Protein AF-A0A812Z059-F1 (afdb_monomer_lite)

pLDDT: mean 85.62, std 15.67, range [38.09, 98.0]

Radius of gyration: 19.89 Å; chains: 1; bounding box: 64×31×47 Å

Secondary structure (DSSP, 8-state):
--TTEEEEE-TTTTS-EEEEE--TT-GGG-----TT---BEEEETTSSEEEEEETTTTEEEEEE--SSGGG-EEEETTEEEETT-S-EEEEE-S----TT----EEEEEE-----GGGBEEEETTEEEETT-S-EEEEETTTTEEEEE-----GGG-EEEESS------

Sequence (169 aa):
YDDTLCLDYDYDGNHNAAMAECQQGKKSQRWQWDVQVSNGKLMTRRDSKCLDYNPSNDRVYMHGCHDKANQMWYFEGKALKTKYSNKCLDYSDEYVSDEHGKWWGNIFMGDCDGSPSQQWYFDGEALKTVSANNCLDYHVEESTVFMYQCHGGNNQKWHCFFDGCPKSK

Foldseek 3Di:
DDPQWAFFQDPPPDRDTDTHHDDPPPPRRDDDDPLQWLWFFKDFLPDQWGWFADPVPQAIFTDHDDDDQRRTWGDDQQFIDTNPDQWGWFWACDLDQDPPRDHFTGTGTHHDPPDQRRGWADDQQFIDTRVDPFGWFHPPVVRHIGTDHDDPDRRRRMWGDPPIHRHDD

Structure (mmCIF, N/CA/C/O backbone):
data_AF-A0A812Z059-F1
#
_entry.id   AF-A0A812Z059-F1
#
loop_
_atom_site.group_PDB
_atom_site.id
_atom_site.type_symbol
_atom_site.label_atom_id
_atom_site.label_alt_id
_atom_site.label_comp_id
_atom_site.label_asym_id
_atom_site.label_entity_id
_atom_site.label_seq_id
_atom_site.pdbx_PDB_ins_code
_atom_site.Cartn_x
_atom_site.Cartn_y
_atom_site.Cartn_z
_atom_site.occupancy
_atom_site.B_iso_or_equiv
_atom_site.auth_seq_id
_atom_site.auth_comp_id
_atom_site.auth_asym_id
_atom_site.auth_atom_id
_atom_site.pdbx_PDB_model_num
ATOM 1 N N . TYR A 1 1 ? -41.642 4.752 7.954 1.00 58.72 1 TYR A N 1
ATOM 2 C CA . TYR A 1 1 ? -40.235 4.708 8.376 1.00 58.72 1 TYR A CA 1
ATOM 3 C C . TYR A 1 1 ? -40.003 5.964 9.166 1.00 58.72 1 TYR A C 1
ATOM 5 O O . TYR A 1 1 ? -40.290 7.031 8.645 1.00 58.72 1 TYR A O 1
ATOM 13 N N . ASP A 1 2 ? -39.631 5.802 10.426 1.00 73.50 2 ASP A N 1
ATOM 14 C CA . ASP A 1 2 ? -39.302 6.910 11.309 1.00 73.50 2 ASP A CA 1
ATOM 15 C C . ASP A 1 2 ? -37.786 7.108 11.237 1.00 73.50 2 ASP A C 1
ATOM 17 O O . ASP A 1 2 ? -37.025 6.206 11.592 1.00 73.50 2 ASP A O 1
ATOM 21 N N . ASP A 1 3 ? -37.361 8.229 10.666 1.00 78.25 3 ASP A N 1
ATOM 22 C CA . ASP A 1 3 ? -35.957 8.600 10.487 1.00 78.25 3 ASP A CA 1
ATOM 23 C C . ASP A 1 3 ? -35.370 9.306 11.720 1.00 78.25 3 ASP A C 1
ATOM 25 O O . ASP A 1 3 ? -34.200 9.689 11.713 1.00 78.25 3 ASP A O 1
ATOM 29 N N . THR A 1 4 ? -36.153 9.430 12.796 1.00 88.00 4 THR A N 1
ATOM 30 C CA . THR A 1 4 ? -35.726 10.035 14.065 1.00 88.00 4 THR A CA 1
ATOM 31 C C . THR A 1 4 ? -35.139 9.026 15.056 1.00 88.00 4 THR A C 1
ATOM 33 O O . THR A 1 4 ? -34.618 9.414 16.103 1.00 88.00 4 THR A O 1
ATOM 36 N N . LEU A 1 5 ? -35.198 7.730 14.731 1.00 91.50 5 LEU A N 1
ATOM 37 C CA . LEU A 1 5 ? -34.705 6.648 15.580 1.00 91.50 5 LEU A CA 1
ATOM 38 C C . LEU A 1 5 ? -33.225 6.335 15.314 1.00 91.50 5 LEU A C 1
ATOM 40 O O . LEU A 1 5 ? -32.743 6.363 14.181 1.00 91.50 5 LEU A O 1
ATOM 44 N N . CYS A 1 6 ? -32.518 5.953 16.372 1.00 92.75 6 CYS A N 1
ATOM 45 C CA . CYS A 1 6 ? -31.133 5.503 16.352 1.00 92.75 6 CYS A CA 1
ATOM 46 C C . CYS A 1 6 ? -31.058 3.976 16.445 1.00 92.75 6 CYS A C 1
ATOM 48 O O . CYS A 1 6 ? -31.861 3.344 17.130 1.00 92.75 6 CYS A O 1
ATOM 50 N N . LEU A 1 7 ? -30.050 3.381 15.801 1.00 91.81 7 LEU A N 1
ATOM 51 C CA . LEU A 1 7 ? -29.687 1.986 16.049 1.00 91.81 7 LEU A CA 1
ATOM 52 C C . LEU A 1 7 ? -29.182 1.857 17.495 1.00 91.81 7 LEU A C 1
ATOM 54 O O . LEU A 1 7 ? -28.282 2.593 17.900 1.00 91.81 7 LEU A O 1
ATOM 58 N N . ASP A 1 8 ? -29.738 0.929 18.261 1.00 92.62 8 ASP A N 1
ATOM 59 C CA . ASP A 1 8 ? -29.505 0.753 19.694 1.00 92.62 8 ASP A CA 1
ATOM 60 C C . ASP A 1 8 ? -29.298 -0.727 20.018 1.00 92.62 8 ASP A C 1
ATOM 62 O O . ASP A 1 8 ? -30.044 -1.584 19.544 1.00 92.62 8 ASP A O 1
ATOM 66 N N . TYR A 1 9 ? -28.271 -1.024 20.810 1.00 91.00 9 TYR A N 1
ATOM 67 C CA . TYR A 1 9 ? -28.030 -2.357 21.341 1.00 91.00 9 TYR A CA 1
ATOM 68 C C . TYR A 1 9 ? -28.740 -2.552 22.685 1.00 91.00 9 TYR A C 1
ATOM 70 O O . TYR A 1 9 ? -28.458 -1.859 23.666 1.00 91.00 9 TYR A O 1
ATOM 78 N N . ASP A 1 10 ? -29.631 -3.536 22.746 1.00 86.56 10 ASP A N 1
ATOM 79 C CA . ASP A 1 10 ? -30.392 -3.841 23.952 1.00 86.56 10 ASP A CA 1
ATOM 80 C C . ASP A 1 10 ? -29.556 -4.643 24.967 1.00 86.56 10 ASP A C 1
ATOM 82 O O . ASP A 1 10 ? -29.426 -5.867 24.885 1.00 86.56 10 ASP A O 1
ATOM 86 N N . TYR A 1 11 ? -28.971 -3.948 25.946 1.00 77.69 11 TYR A N 1
ATOM 87 C CA . TYR A 1 11 ? -28.233 -4.583 27.043 1.00 77.69 11 TYR A CA 1
ATOM 88 C C . TYR A 1 11 ? -29.134 -5.273 28.070 1.00 77.69 11 TYR A C 1
ATOM 90 O O . TYR A 1 11 ? -28.669 -6.200 28.728 1.00 77.69 11 TYR A O 1
ATOM 98 N N . ASP A 1 12 ? -30.382 -4.830 28.211 1.00 76.69 12 ASP A N 1
ATOM 99 C CA . ASP A 1 12 ? -31.259 -5.220 29.320 1.00 76.69 12 ASP A CA 1
ATOM 100 C C . ASP A 1 12 ? -32.318 -6.257 28.901 1.00 76.69 12 ASP A C 1
ATOM 102 O O . ASP A 1 12 ? -32.998 -6.831 29.753 1.00 76.69 12 ASP A O 1
ATOM 106 N N . GLY A 1 13 ? -32.451 -6.517 27.598 1.00 74.44 13 GLY A N 1
ATOM 107 C CA . GLY A 1 13 ? -33.354 -7.512 27.030 1.00 74.44 13 GLY A CA 1
ATOM 108 C C . GLY A 1 13 ? -32.637 -8.615 26.255 1.00 74.44 13 GLY A C 1
ATOM 109 O O . GLY A 1 13 ? -31.919 -9.434 26.822 1.00 74.44 13 GLY A O 1
ATOM 110 N N . ASN A 1 14 ? -32.910 -8.726 24.957 1.00 81.50 14 ASN A N 1
ATOM 111 C CA . ASN A 1 14 ? -32.544 -9.910 24.164 1.00 81.50 14 ASN A CA 1
ATOM 112 C C . ASN A 1 14 ? -31.160 -9.833 23.500 1.00 81.50 14 ASN A C 1
ATOM 114 O O . ASN A 1 14 ? -30.831 -10.722 22.713 1.00 81.50 14 ASN A O 1
ATOM 118 N N . HIS A 1 15 ? -30.372 -8.793 23.798 1.00 83.38 15 HIS A N 1
ATOM 119 C CA . HIS A 1 15 ? -29.046 -8.578 23.215 1.00 83.38 15 HIS A CA 1
ATOM 120 C C . HIS A 1 15 ? -29.049 -8.430 21.687 1.00 83.38 15 HIS A C 1
ATOM 122 O O . HIS A 1 15 ? -28.063 -8.744 21.019 1.00 83.38 15 HIS A O 1
ATOM 128 N N . ASN A 1 16 ? -30.150 -7.925 21.125 1.00 87.56 16 ASN A N 1
ATOM 129 C CA . ASN A 1 16 ? -30.244 -7.588 19.710 1.00 87.56 16 ASN A CA 1
ATOM 130 C C . ASN A 1 16 ? -30.016 -6.093 19.462 1.00 87.56 16 ASN A C 1
ATOM 132 O O . ASN A 1 16 ? -30.125 -5.254 20.357 1.00 87.56 16 ASN A O 1
ATOM 136 N N . ALA A 1 17 ? -29.737 -5.767 18.200 1.00 91.25 17 ALA A N 1
ATOM 137 C CA . ALA A 1 17 ? -29.768 -4.398 17.709 1.00 91.25 17 ALA A CA 1
ATOM 138 C C . ALA A 1 17 ? -31.170 -4.068 17.174 1.00 91.25 17 ALA A C 1
ATOM 140 O O . ALA A 1 17 ? -31.718 -4.811 16.355 1.00 91.25 17 ALA A O 1
ATOM 141 N N . ALA A 1 18 ? -31.742 -2.954 17.620 1.00 89.62 18 ALA A N 1
ATOM 142 C CA . ALA A 1 18 ? -33.058 -2.477 17.207 1.00 89.62 18 ALA A CA 1
ATOM 143 C C . ALA A 1 18 ? -33.052 -0.955 17.013 1.00 89.62 18 ALA A C 1
ATOM 145 O O . ALA A 1 18 ? -32.106 -0.272 17.394 1.00 89.62 18 ALA A O 1
ATOM 146 N N . MET A 1 19 ? -34.106 -0.414 16.406 1.00 90.56 19 MET A N 1
ATOM 147 C CA . MET A 1 19 ? -34.297 1.035 16.309 1.00 90.56 19 MET A CA 1
ATOM 148 C C . MET A 1 19 ? -34.971 1.544 17.589 1.00 90.56 19 MET A C 1
ATOM 150 O O . MET A 1 19 ? -36.004 1.004 17.982 1.00 90.56 19 MET A O 1
ATOM 154 N N . ALA A 1 20 ? -34.411 2.576 18.219 1.00 90.38 20 ALA A N 1
ATOM 155 C CA . ALA A 1 20 ? -34.935 3.189 19.440 1.00 90.38 20 ALA A CA 1
ATOM 156 C C . ALA A 1 20 ? -34.749 4.714 19.429 1.00 90.38 20 ALA A C 1
ATOM 158 O O . ALA A 1 20 ? -34.033 5.258 18.591 1.00 90.38 20 ALA A O 1
ATOM 159 N N . GLU A 1 21 ? -35.390 5.421 20.360 1.00 93.06 21 GLU A N 1
ATOM 160 C CA . GLU A 1 21 ? -35.231 6.874 20.487 1.00 93.06 21 GLU A CA 1
ATOM 161 C C . GLU A 1 21 ? -33.764 7.254 20.713 1.00 93.06 21 GLU A C 1
ATOM 163 O O . GLU A 1 21 ? -33.084 6.677 21.566 1.00 93.06 21 GLU A O 1
ATOM 168 N N . CYS A 1 22 ? -33.271 8.241 19.967 1.00 92.00 22 CYS A N 1
ATOM 169 C CA . CYS A 1 22 ? -31.901 8.719 20.096 1.00 92.00 22 CYS A CA 1
ATOM 170 C C . CYS A 1 22 ? -31.662 9.386 21.461 1.00 92.00 22 CYS A C 1
ATOM 172 O O . CYS A 1 22 ? -32.299 10.378 21.809 1.00 92.00 22 CYS A O 1
ATOM 174 N N . GLN A 1 23 ? -30.688 8.883 22.216 1.00 92.06 23 GLN A N 1
ATOM 175 C CA . GLN A 1 23 ? -30.328 9.378 23.543 1.00 92.06 23 GLN A CA 1
ATOM 176 C C . GLN A 1 23 ? -28.897 9.920 23.538 1.00 92.06 23 GLN A C 1
ATOM 178 O O . GLN A 1 23 ? -27.930 9.211 23.239 1.00 92.06 23 GLN A O 1
ATOM 183 N N . GLN A 1 24 ? -28.736 11.194 23.903 1.00 90.75 24 GLN A N 1
ATOM 184 C CA . GLN A 1 24 ? -27.432 11.850 23.884 1.00 90.75 24 GLN A CA 1
ATOM 185 C C . GLN A 1 24 ? -26.459 11.167 24.857 1.00 90.75 24 GLN A C 1
ATOM 187 O O . GLN A 1 24 ? -26.690 11.099 26.060 1.00 90.75 24 GLN A O 1
ATOM 192 N N . GLY A 1 25 ? -25.345 10.659 24.326 1.00 85.06 25 GLY A N 1
ATOM 193 C CA . GLY A 1 25 ? -24.295 10.019 25.122 1.00 85.06 25 GLY A CA 1
ATOM 194 C C . GLY A 1 25 ? -24.554 8.556 25.501 1.00 85.06 25 GLY A C 1
ATOM 195 O O . GLY A 1 25 ? -23.678 7.950 26.125 1.00 85.06 25 GLY A O 1
ATOM 196 N N . LYS A 1 26 ? -25.683 7.955 25.094 1.00 90.06 26 LYS A N 1
ATOM 197 C CA . LYS A 1 26 ? -25.967 6.538 25.357 1.00 90.06 26 LYS A CA 1
ATOM 198 C C . LYS A 1 26 ? -24.970 5.651 24.614 1.00 90.06 26 LYS A C 1
ATOM 200 O O . LYS A 1 26 ? -24.903 5.659 23.388 1.00 90.06 26 LYS A O 1
ATOM 205 N N . LYS A 1 27 ? -24.174 4.875 25.355 1.00 89.31 27 LYS A N 1
ATOM 206 C CA . LYS A 1 27 ? -23.100 4.047 24.776 1.00 89.31 27 LYS A CA 1
ATOM 207 C C . LYS A 1 27 ? -23.620 2.969 23.820 1.00 89.31 27 LYS A C 1
ATOM 209 O O . LYS A 1 27 ? -22.965 2.718 22.820 1.00 89.31 27 LYS A O 1
ATOM 214 N N . SER A 1 28 ? -24.795 2.395 24.083 1.00 89.75 28 SER A N 1
ATOM 215 C CA . SER A 1 28 ? -25.414 1.365 23.231 1.00 89.75 28 SER A CA 1
ATOM 216 C C . SER A 1 28 ? -25.835 1.860 21.843 1.00 89.75 28 SER A C 1
ATOM 218 O O . SER A 1 28 ? -26.043 1.053 20.945 1.00 89.75 28 SER A O 1
ATOM 220 N N . GLN A 1 29 ? -25.939 3.179 21.656 1.00 92.56 29 GLN A N 1
ATOM 221 C CA . GLN A 1 29 ? -26.251 3.823 20.376 1.00 92.56 29 GLN A CA 1
ATOM 222 C C . GLN A 1 29 ? -25.005 4.409 19.695 1.00 92.56 29 GLN A C 1
ATOM 224 O O . GLN A 1 29 ? -25.094 5.083 18.668 1.00 92.56 29 GLN A O 1
ATOM 229 N N . ARG A 1 30 ? -23.816 4.184 20.267 1.00 86.56 30 ARG A N 1
ATOM 230 C CA . ARG A 1 30 ? -22.542 4.654 19.719 1.00 86.56 30 ARG A CA 1
ATOM 231 C C . ARG A 1 30 ? -21.841 3.510 19.012 1.00 86.56 30 ARG A C 1
ATOM 233 O O . ARG A 1 30 ? -21.045 2.788 19.601 1.00 86.56 30 ARG A O 1
ATOM 240 N N . TRP A 1 31 ? -22.115 3.400 17.724 1.00 79.81 31 TRP A N 1
ATOM 241 C CA . TRP A 1 31 ? -21.505 2.397 16.868 1.00 79.81 31 TRP A CA 1
ATOM 242 C C . TRP A 1 31 ? -20.178 2.907 16.322 1.00 79.81 31 TRP A C 1
ATOM 244 O O . TRP A 1 31 ? -20.078 4.027 15.815 1.00 79.81 31 TRP A O 1
ATOM 254 N N . GLN A 1 32 ? -19.153 2.075 16.435 1.00 68.00 32 GLN A N 1
ATOM 255 C CA . GLN A 1 32 ? -17.873 2.288 15.786 1.00 68.00 32 GLN A CA 1
ATOM 256 C C . GLN A 1 32 ? -17.658 1.119 14.842 1.00 68.00 32 GLN A C 1
ATOM 258 O O . GLN A 1 32 ? -17.710 -0.038 15.250 1.00 68.00 32 GLN A O 1
ATOM 263 N N . TRP A 1 33 ? -17.435 1.430 13.573 1.00 61.03 33 TRP A N 1
ATOM 264 C CA . TRP A 1 33 ? -16.792 0.476 12.689 1.00 61.03 33 TRP A CA 1
ATOM 265 C C . TRP A 1 33 ? -15.346 0.403 13.142 1.00 61.03 33 TRP A C 1
ATOM 267 O O . TRP A 1 33 ? -14.682 1.440 13.213 1.00 61.03 33 TRP A O 1
ATOM 277 N N . ASP A 1 34 ? -14.877 -0.787 13.496 1.00 49.94 34 ASP A N 1
ATOM 278 C CA . ASP A 1 34 ? -13.467 -0.968 13.787 1.00 49.94 34 ASP A CA 1
ATOM 279 C C . ASP A 1 34 ? -12.709 -0.862 12.458 1.00 49.94 34 ASP A C 1
ATOM 281 O O . ASP A 1 34 ? -12.616 -1.804 11.677 1.00 49.94 34 ASP A O 1
ATOM 285 N N . VAL A 1 35 ? -12.241 0.347 12.143 1.00 50.69 35 VAL A N 1
ATOM 286 C CA . VAL A 1 35 ? -11.496 0.658 10.909 1.00 50.69 35 VAL A CA 1
ATOM 287 C C . VAL A 1 35 ? -10.116 -0.036 10.906 1.00 50.69 35 VAL A C 1
ATOM 289 O O . VAL A 1 35 ? -9.376 0.043 9.931 1.00 50.69 35 VAL A O 1
ATOM 292 N N . GLN A 1 36 ? -9.759 -0.736 11.989 1.00 46.91 36 GLN A N 1
ATOM 293 C CA . GLN A 1 36 ? -8.438 -1.317 12.238 1.00 46.91 36 GLN A CA 1
ATOM 294 C C . GLN A 1 36 ? -8.139 -2.621 11.493 1.00 46.91 36 GLN A C 1
ATOM 296 O O . GLN A 1 36 ? -7.073 -3.193 11.688 1.00 46.91 36 GLN A O 1
ATOM 301 N N . VAL A 1 37 ? -9.033 -3.121 10.641 1.00 51.44 37 VAL A N 1
ATOM 302 C CA . VAL A 1 37 ? -8.790 -4.402 9.969 1.00 51.44 37 VAL A CA 1
ATOM 303 C C . VAL A 1 37 ? -9.140 -4.314 8.490 1.00 51.44 37 VAL A C 1
ATOM 305 O O . VAL A 1 37 ? -9.984 -5.045 7.985 1.00 51.44 37 VAL A O 1
ATOM 308 N N . SER A 1 38 ? -8.467 -3.426 7.759 1.00 59.12 38 SER A N 1
ATOM 309 C CA . SER A 1 38 ? -8.423 -3.539 6.300 1.00 59.12 38 SER A CA 1
ATOM 310 C C . SER A 1 38 ? -7.530 -4.714 5.921 1.00 59.12 38 SER A C 1
ATOM 312 O O . SER A 1 38 ? -6.368 -4.538 5.574 1.00 59.12 38 SER A O 1
ATOM 314 N N . ASN A 1 39 ? -8.048 -5.924 6.068 1.00 68.88 39 ASN A N 1
ATOM 315 C CA . ASN A 1 39 ? -7.350 -7.131 5.676 1.00 68.88 39 ASN A CA 1
ATOM 316 C C . ASN A 1 39 ? -7.633 -7.403 4.210 1.00 68.88 39 ASN A C 1
ATOM 318 O O . ASN A 1 39 ? -8.768 -7.700 3.851 1.00 68.88 39 ASN A O 1
ATOM 322 N N . GLY A 1 40 ? -6.609 -7.404 3.367 1.00 86.81 40 GLY A N 1
ATOM 323 C CA . GLY A 1 40 ? -6.856 -7.828 2.002 1.00 86.81 40 GLY A CA 1
ATOM 324 C C . GLY A 1 40 ? -5.677 -7.741 1.069 1.00 86.81 40 GLY A C 1
ATOM 325 O O . GLY A 1 40 ? -4.580 -7.294 1.401 1.00 86.81 40 GLY A O 1
ATOM 326 N N . LYS A 1 41 ? -5.955 -8.182 -0.148 1.00 91.19 41 LYS A N 1
ATOM 327 C CA . LYS A 1 41 ? -5.077 -7.970 -1.287 1.00 91.19 41 LYS A CA 1
ATOM 328 C C . LYS A 1 41 ? -5.110 -6.490 -1.640 1.00 91.19 41 LYS A C 1
ATOM 330 O O . LYS A 1 41 ? -6.189 -5.952 -1.877 1.00 91.19 41 LYS A O 1
ATOM 335 N N . LEU A 1 42 ? -3.952 -5.845 -1.691 1.00 94.06 42 LEU A N 1
ATOM 336 C CA . LEU A 1 42 ? -3.844 -4.448 -2.094 1.00 94.06 42 LEU A CA 1
ATOM 337 C C . LEU A 1 42 ? -3.547 -4.378 -3.598 1.00 94.06 42 LEU A C 1
ATOM 339 O O . LEU A 1 42 ? -2.575 -4.963 -4.065 1.00 94.06 42 LEU A O 1
ATOM 343 N N . MET A 1 43 ? -4.403 -3.708 -4.362 1.00 94.44 43 MET A N 1
ATOM 344 C CA . MET A 1 43 ? -4.404 -3.704 -5.829 1.00 94.44 43 MET A CA 1
ATOM 345 C C . MET A 1 43 ? -4.462 -2.274 -6.364 1.00 94.44 43 MET A C 1
ATOM 347 O O . MET A 1 43 ? -4.948 -1.376 -5.681 1.00 94.44 43 MET A O 1
ATOM 351 N N . THR A 1 44 ? -4.042 -2.061 -7.612 1.00 95.81 44 THR A N 1
ATOM 352 C CA . THR A 1 44 ? -4.286 -0.791 -8.320 1.00 95.81 44 THR A CA 1
ATOM 353 C C . THR A 1 44 ? -5.476 -0.911 -9.270 1.00 95.81 44 THR A C 1
ATOM 355 O O . THR A 1 44 ? -5.852 -2.011 -9.662 1.00 95.81 44 THR A O 1
ATOM 358 N N . ARG A 1 45 ? -6.057 0.204 -9.728 1.00 94.94 45 ARG A N 1
ATOM 359 C CA . ARG A 1 45 ? -7.068 0.200 -10.808 1.00 94.94 45 ARG A CA 1
ATOM 360 C C . ARG A 1 45 ? -6.487 -0.113 -12.195 1.00 94.94 45 ARG A C 1
ATOM 362 O O . ARG A 1 45 ? -7.200 0.007 -13.193 1.00 94.94 45 ARG A O 1
ATOM 369 N N . ARG A 1 46 ? -5.190 -0.416 -12.301 1.00 96.31 46 ARG A N 1
ATOM 370 C CA . ARG A 1 46 ? -4.503 -0.591 -13.584 1.00 96.31 46 ARG A CA 1
ATOM 371 C C . ARG A 1 46 ? -4.737 -1.964 -14.201 1.00 96.31 46 ARG A C 1
ATOM 373 O O . ARG A 1 46 ? -4.955 -2.033 -15.410 1.00 96.31 46 ARG A O 1
ATOM 380 N N . ASP A 1 47 ? -4.649 -3.013 -13.393 1.00 95.31 47 ASP A N 1
ATOM 381 C CA . ASP A 1 47 ? -4.774 -4.4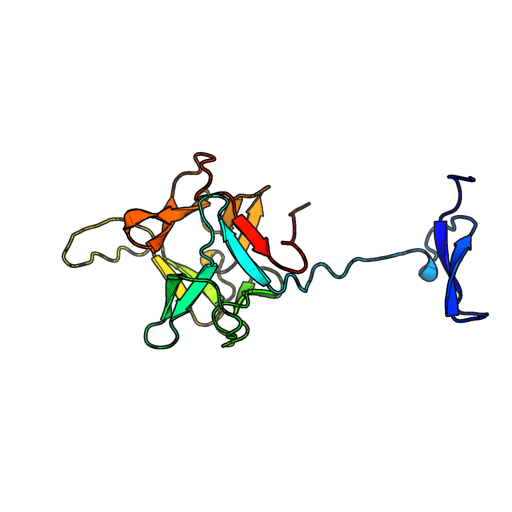13 -13.791 1.00 95.31 47 ASP A CA 1
ATOM 382 C C . ASP A 1 47 ? -5.220 -5.282 -12.597 1.00 95.31 47 ASP A C 1
ATOM 384 O O . ASP A 1 47 ? -5.726 -4.773 -11.599 1.00 95.31 47 ASP A O 1
ATOM 388 N N . SER A 1 48 ? -5.088 -6.605 -12.718 1.00 93.69 48 SER A N 1
ATOM 389 C CA . SER A 1 48 ? -5.499 -7.572 -11.691 1.00 93.69 48 SER A CA 1
ATOM 390 C C . SER A 1 48 ? -4.334 -8.103 -10.846 1.00 93.69 48 SER A C 1
ATOM 392 O O . SER A 1 48 ? -4.428 -9.216 -10.329 1.00 93.69 48 SER A O 1
ATOM 394 N N . LYS A 1 49 ? -3.225 -7.360 -10.732 1.00 96.56 49 LYS A N 1
ATOM 395 C CA . LYS A 1 49 ? -2.105 -7.727 -9.855 1.00 96.56 49 LYS A CA 1
ATOM 396 C C . LYS A 1 49 ? -2.289 -7.188 -8.437 1.00 96.56 49 LYS A C 1
ATOM 398 O O . LYS A 1 49 ? -3.005 -6.216 -8.197 1.00 96.56 49 LYS A O 1
ATOM 403 N N . CYS A 1 50 ? -1.591 -7.828 -7.509 1.00 96.50 50 CYS A N 1
ATOM 404 C CA . CYS A 1 50 ? -1.584 -7.522 -6.090 1.00 96.50 50 CYS A CA 1
ATOM 405 C C . CYS A 1 50 ? -0.188 -7.079 -5.641 1.00 96.50 50 CYS A C 1
ATOM 407 O O . CYS A 1 50 ? 0.813 -7.591 -6.146 1.00 96.50 50 CYS A O 1
ATOM 409 N N . LEU A 1 51 ? -0.132 -6.166 -4.672 1.00 97.50 51 LEU A N 1
ATOM 410 C CA . LEU A 1 51 ? 1.093 -5.822 -3.961 1.00 97.50 51 LEU A CA 1
ATOM 411 C C . LEU A 1 51 ? 1.594 -7.060 -3.212 1.00 97.50 51 LEU A C 1
ATOM 413 O O . LEU A 1 51 ? 0.834 -7.701 -2.482 1.00 97.50 51 LEU A O 1
ATOM 417 N N . ASP A 1 52 ? 2.861 -7.395 -3.398 1.00 97.50 52 ASP A N 1
ATOM 418 C CA . ASP A 1 52 ? 3.478 -8.629 -2.929 1.00 97.50 52 ASP A CA 1
ATOM 419 C C . ASP A 1 52 ? 4.793 -8.325 -2.221 1.00 97.50 52 ASP A C 1
ATOM 421 O O . ASP A 1 52 ? 5.656 -7.622 -2.749 1.00 97.50 52 ASP A O 1
ATOM 425 N N . TYR A 1 53 ? 4.925 -8.855 -1.009 1.00 97.56 53 TYR A N 1
ATOM 426 C CA . TYR A 1 53 ? 6.164 -8.836 -0.252 1.00 97.56 53 TYR A CA 1
ATOM 427 C C . TYR A 1 53 ? 6.990 -10.093 -0.558 1.00 97.56 53 TYR A C 1
ATOM 429 O O . TYR A 1 53 ? 6.542 -11.211 -0.301 1.00 97.56 53 TYR A O 1
ATOM 437 N N . ASN A 1 54 ? 8.228 -9.919 -1.032 1.00 96.44 54 ASN A N 1
ATOM 438 C CA . ASN A 1 54 ? 9.211 -10.994 -1.115 1.00 96.44 54 ASN A CA 1
ATOM 439 C C . ASN A 1 54 ? 10.045 -11.105 0.183 1.00 96.44 54 ASN A C 1
ATOM 441 O O . ASN A 1 54 ? 10.975 -10.320 0.385 1.00 96.44 54 ASN A O 1
ATOM 445 N N . PRO A 1 55 ? 9.804 -12.117 1.036 1.00 94.38 55 PRO A N 1
ATOM 446 C CA . PRO A 1 55 ? 10.510 -12.259 2.305 1.00 94.38 55 PRO A CA 1
ATOM 447 C C . PRO A 1 55 ? 11.969 -12.707 2.179 1.00 94.38 55 PRO A C 1
ATOM 449 O O . PRO A 1 5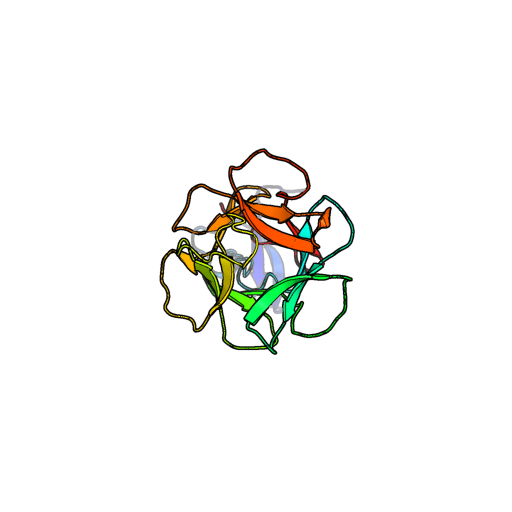5 ? 12.675 -12.720 3.182 1.00 94.38 55 PRO A O 1
ATOM 452 N N . SER A 1 56 ? 12.446 -13.095 0.989 1.00 94.44 56 SER A N 1
ATOM 453 C CA . SER A 1 56 ? 13.851 -13.484 0.818 1.00 94.44 56 SER A CA 1
ATOM 454 C C . SER A 1 56 ? 14.799 -12.290 0.697 1.00 94.44 56 SER A C 1
ATOM 456 O O . SER A 1 56 ? 16.007 -12.473 0.811 1.00 94.44 56 SER A O 1
ATOM 458 N N . ASN A 1 57 ? 14.288 -11.098 0.373 1.00 90.81 57 ASN A N 1
ATOM 459 C CA . ASN A 1 57 ? 15.113 -9.912 0.112 1.00 90.81 57 ASN A CA 1
ATOM 460 C C . ASN A 1 57 ? 14.442 -8.579 0.480 1.00 90.81 57 ASN A C 1
ATOM 462 O O . ASN A 1 57 ? 14.906 -7.532 0.037 1.00 90.81 57 ASN A O 1
ATOM 466 N N . ASP A 1 58 ? 13.344 -8.618 1.232 1.00 94.06 58 ASP A N 1
ATOM 467 C CA . ASP A 1 58 ? 12.622 -7.438 1.713 1.00 94.06 58 ASP A CA 1
ATOM 468 C C . ASP A 1 58 ? 12.026 -6.512 0.644 1.00 94.06 58 ASP A C 1
ATOM 470 O O . ASP A 1 58 ? 11.495 -5.451 0.964 1.00 94.06 58 ASP A O 1
ATOM 474 N N . ARG A 1 59 ? 11.997 -6.943 -0.624 1.00 92.75 59 ARG A N 1
ATOM 475 C CA . ARG A 1 59 ? 11.412 -6.161 -1.720 1.00 92.75 59 ARG A CA 1
ATOM 476 C C . ARG A 1 59 ? 9.895 -6.269 -1.767 1.00 92.75 59 ARG A C 1
ATOM 478 O O . ARG A 1 59 ? 9.318 -7.323 -1.495 1.00 92.75 59 ARG A O 1
ATOM 485 N N . VAL A 1 60 ? 9.272 -5.189 -2.227 1.00 96.00 60 VAL A N 1
ATOM 486 C CA . VAL A 1 60 ? 7.838 -5.116 -2.508 1.00 96.00 60 VAL A CA 1
ATOM 487 C C . VAL A 1 60 ? 7.628 -4.802 -3.989 1.00 96.00 60 VAL A C 1
ATOM 489 O O . VAL A 1 60 ? 8.332 -3.982 -4.573 1.00 96.00 60 VAL A O 1
ATOM 492 N N . TYR A 1 61 ? 6.699 -5.505 -4.627 1.00 96.19 61 TYR A N 1
ATOM 493 C CA . TYR A 1 61 ? 6.490 -5.462 -6.076 1.00 96.19 61 TYR A CA 1
ATOM 494 C C . TYR A 1 61 ? 5.056 -5.898 -6.417 1.00 96.19 61 TYR A C 1
ATOM 496 O O . TYR A 1 61 ? 4.291 -6.277 -5.533 1.00 96.19 61 TYR A O 1
ATOM 504 N N . MET A 1 62 ? 4.658 -5.820 -7.686 1.00 97.44 62 MET A N 1
ATOM 505 C CA . MET A 1 62 ? 3.338 -6.264 -8.142 1.00 97.44 62 MET A CA 1
ATOM 506 C C . MET A 1 62 ? 3.410 -7.674 -8.724 1.00 97.44 62 MET A C 1
ATOM 508 O O . MET A 1 62 ? 4.128 -7.923 -9.693 1.00 97.44 62 MET A O 1
ATOM 512 N N . HIS A 1 63 ? 2.610 -8.592 -8.188 1.00 97.38 63 HIS A N 1
ATOM 513 C CA . HIS A 1 63 ? 2.586 -9.994 -8.600 1.00 97.38 63 HIS A CA 1
ATOM 514 C C . HIS A 1 63 ? 1.156 -10.496 -8.840 1.00 97.38 63 HIS A C 1
ATOM 516 O O . HIS A 1 63 ? 0.171 -9.853 -8.475 1.00 97.38 63 HIS A O 1
ATOM 522 N N . GLY A 1 64 ? 1.025 -11.660 -9.483 1.00 97.25 64 GLY A N 1
ATOM 523 C CA . GLY A 1 64 ? -0.263 -12.339 -9.596 1.00 97.25 64 GLY A CA 1
ATOM 524 C C . GLY A 1 64 ? -0.870 -12.589 -8.214 1.00 97.25 64 GLY A C 1
ATOM 525 O O . GLY A 1 64 ? -0.179 -13.021 -7.290 1.00 97.25 64 GLY A O 1
ATOM 526 N N . CYS A 1 65 ? -2.162 -12.303 -8.074 1.00 95.75 65 CYS A N 1
ATOM 527 C CA . CYS A 1 65 ? -2.856 -12.407 -6.798 1.00 95.75 65 CYS A CA 1
ATOM 528 C C . CYS A 1 65 ? -2.970 -13.859 -6.310 1.00 95.75 65 CYS A C 1
ATOM 530 O O . CYS A 1 65 ? -3.389 -14.746 -7.051 1.00 95.75 65 CYS A O 1
ATOM 532 N N . HIS A 1 66 ? -2.683 -14.086 -5.032 1.00 93.69 66 HIS A N 1
ATOM 533 C CA . HIS A 1 66 ? -2.772 -15.376 -4.356 1.00 93.69 66 HIS A CA 1
ATOM 534 C C . HIS A 1 66 ? -3.071 -15.209 -2.862 1.00 93.69 66 HIS A C 1
ATOM 536 O O . HIS A 1 66 ? -2.911 -14.127 -2.303 1.00 93.69 66 HIS A O 1
ATOM 542 N N . ASP A 1 67 ? -3.464 -16.287 -2.188 1.00 90.81 67 ASP A N 1
ATOM 543 C CA . ASP A 1 67 ? -3.979 -16.218 -0.809 1.00 90.81 67 ASP A CA 1
ATOM 544 C C . ASP A 1 67 ? -2.902 -16.412 0.274 1.00 90.81 67 ASP A C 1
ATOM 546 O O . ASP A 1 67 ? -3.203 -16.633 1.445 1.00 90.81 67 ASP A O 1
ATOM 550 N N . LYS A 1 68 ? -1.619 -16.335 -0.102 1.00 93.88 68 LYS A N 1
ATOM 551 C CA . LYS A 1 68 ? -0.503 -16.410 0.851 1.00 93.88 68 LYS A CA 1
ATOM 552 C C . LYS A 1 68 ? -0.382 -15.125 1.672 1.00 93.88 68 LYS A C 1
ATOM 554 O O . LYS A 1 68 ? -0.674 -14.028 1.200 1.00 93.88 68 LYS A O 1
ATOM 559 N N . ALA A 1 69 ? 0.132 -15.271 2.892 1.00 93.88 69 ALA A N 1
ATOM 560 C CA . ALA A 1 69 ? 0.213 -14.208 3.893 1.00 93.88 69 ALA A CA 1
ATOM 561 C C . ALA A 1 69 ? 1.019 -12.968 3.452 1.00 93.88 69 ALA A C 1
ATOM 563 O O . ALA A 1 69 ? 0.730 -11.866 3.911 1.00 93.88 69 ALA A O 1
ATOM 564 N N . ASN A 1 70 ? 1.979 -13.124 2.536 1.00 96.12 70 ASN A N 1
ATOM 565 C CA . ASN A 1 70 ? 2.820 -12.042 2.010 1.00 96.12 70 ASN A CA 1
ATOM 566 C C . ASN A 1 70 ? 2.104 -11.125 0.991 1.00 96.12 70 ASN A C 1
ATOM 568 O O . ASN A 1 70 ? 2.681 -10.138 0.550 1.00 96.12 70 ASN A O 1
ATOM 572 N N . GLN A 1 71 ? 0.850 -11.429 0.636 1.00 95.25 71 GLN A N 1
ATOM 573 C CA . GLN A 1 71 ? -0.046 -10.541 -0.121 1.00 95.25 71 GLN A CA 1
ATOM 574 C C . GLN A 1 71 ? -1.275 -10.098 0.685 1.00 95.25 71 GLN A C 1
ATOM 576 O O . GLN A 1 71 ? -2.164 -9.433 0.153 1.00 95.25 71 GLN A O 1
ATOM 581 N N . MET A 1 72 ? -1.367 -10.497 1.955 1.00 92.44 72 MET A N 1
ATOM 582 C CA . MET A 1 72 ? -2.467 -10.102 2.830 1.00 92.44 72 MET A CA 1
ATOM 583 C C . MET A 1 72 ? -2.020 -8.896 3.639 1.00 92.44 72 MET A C 1
ATOM 585 O O . MET A 1 72 ? -1.361 -9.053 4.668 1.00 92.44 72 MET A O 1
ATOM 589 N N . TRP A 1 73 ? -2.353 -7.709 3.150 1.00 93.25 73 TRP A N 1
ATOM 590 C CA . TRP A 1 73 ? -1.965 -6.442 3.751 1.00 93.25 73 TRP A CA 1
ATOM 591 C C . TRP A 1 73 ? -2.984 -5.990 4.785 1.00 93.25 73 TRP A C 1
ATOM 593 O O . TRP A 1 73 ? -4.172 -6.295 4.656 1.00 93.25 73 TRP A O 1
ATOM 603 N N . TYR A 1 74 ? -2.510 -5.279 5.804 1.00 90.44 74 TYR A N 1
ATOM 604 C CA . TYR A 1 74 ? -3.349 -4.662 6.819 1.00 90.44 74 TYR A CA 1
ATOM 605 C C . TYR A 1 74 ? -2.682 -3.453 7.466 1.00 90.44 74 TYR A C 1
ATOM 607 O O . TYR A 1 74 ? -1.456 -3.352 7.509 1.00 90.44 74 TYR A O 1
ATOM 615 N N . PHE A 1 75 ? -3.508 -2.539 7.971 1.00 90.12 75 PHE A N 1
ATOM 616 C CA . PHE A 1 75 ? -3.051 -1.416 8.779 1.00 90.12 75 PHE A CA 1
ATOM 617 C C . PHE A 1 75 ? -3.048 -1.786 10.261 1.00 90.12 75 PHE A C 1
ATOM 619 O O . PHE A 1 75 ? -4.028 -2.313 10.776 1.00 90.12 75 PHE A O 1
ATOM 626 N N . GLU A 1 76 ? -1.960 -1.462 10.949 1.00 90.06 76 GLU A N 1
ATOM 627 C CA . GLU A 1 76 ? -1.855 -1.447 12.407 1.00 90.06 76 GLU A CA 1
ATOM 628 C C . GLU A 1 76 ? -1.559 -0.001 12.823 1.00 90.06 76 GLU A C 1
ATOM 630 O O . GLU A 1 76 ? -0.430 0.488 12.723 1.00 90.06 76 GLU A O 1
ATOM 635 N N . GLY A 1 77 ? -2.604 0.752 13.178 1.00 89.31 77 GLY A N 1
ATOM 636 C CA . GLY A 1 77 ? -2.504 2.210 13.243 1.00 89.31 77 GLY A CA 1
ATOM 637 C C . GLY A 1 77 ? -2.165 2.808 11.869 1.00 89.31 77 GLY A C 1
ATOM 638 O O . GLY A 1 77 ? -2.964 2.712 10.942 1.00 89.31 77 GLY A O 1
ATOM 639 N N . LYS A 1 78 ? -0.991 3.443 11.741 1.00 92.31 78 LYS A N 1
ATOM 640 C CA . LYS A 1 78 ? -0.469 3.969 10.461 1.00 92.31 78 LYS A CA 1
ATOM 641 C C . LYS A 1 78 ? 0.562 3.053 9.797 1.00 92.31 78 LYS A C 1
ATOM 643 O O . LYS A 1 78 ? 0.991 3.342 8.685 1.00 92.31 78 LYS A O 1
ATOM 648 N N . ALA A 1 79 ? 0.974 1.977 10.460 1.00 94.62 79 ALA A N 1
ATOM 649 C CA . ALA A 1 79 ? 1.887 1.014 9.868 1.00 94.62 79 ALA A CA 1
ATOM 650 C C . ALA A 1 79 ? 1.125 0.127 8.880 1.00 94.62 79 ALA A C 1
ATOM 652 O O . ALA A 1 79 ? 0.107 -0.461 9.243 1.00 94.62 79 ALA A O 1
ATOM 653 N N . LEU A 1 80 ? 1.624 0.005 7.651 1.00 94.81 80 LEU A N 1
ATOM 654 C CA . LEU A 1 80 ? 1.091 -0.927 6.659 1.00 94.81 80 LEU A CA 1
ATOM 655 C C . LEU A 1 80 ? 1.941 -2.200 6.667 1.00 94.81 80 LEU A C 1
ATOM 657 O O . LEU A 1 80 ? 3.143 -2.149 6.429 1.00 94.81 80 LEU A O 1
ATOM 661 N N . LYS A 1 81 ? 1.330 -3.340 6.983 1.00 95.06 81 LYS A N 1
ATOM 662 C CA . LYS A 1 81 ? 2.010 -4.617 7.247 1.00 95.06 81 LYS A CA 1
ATOM 663 C C . LYS A 1 81 ? 1.425 -5.728 6.385 1.00 95.06 81 LYS A C 1
ATOM 665 O O . LYS A 1 81 ? 0.340 -5.580 5.827 1.00 95.06 81 LYS A O 1
ATOM 670 N N . THR A 1 82 ? 2.122 -6.861 6.309 1.00 94.62 82 THR A N 1
ATOM 671 C CA . THR A 1 82 ? 1.573 -8.106 5.743 1.00 94.62 82 THR A CA 1
ATOM 672 C C . THR A 1 82 ? 1.340 -9.128 6.844 1.00 94.62 82 THR A C 1
ATOM 674 O O . THR A 1 82 ? 2.031 -9.108 7.858 1.00 94.62 82 THR A O 1
ATOM 677 N N . LYS A 1 83 ? 0.440 -10.095 6.642 1.00 93.44 83 LYS A N 1
ATOM 678 C CA . LYS A 1 83 ? 0.244 -11.211 7.592 1.00 93.44 83 LYS A CA 1
ATOM 679 C C . LYS A 1 83 ? 1.443 -12.169 7.677 1.00 93.44 83 LYS A C 1
ATOM 681 O O . LYS A 1 83 ? 1.387 -13.133 8.434 1.00 93.44 83 LYS A O 1
ATOM 686 N N . TYR A 1 84 ? 2.488 -11.965 6.873 1.00 95.88 84 TYR A N 1
ATOM 687 C CA . TYR A 1 84 ? 3.660 -12.837 6.835 1.00 95.88 84 TYR A CA 1
ATOM 688 C C . TYR A 1 84 ? 4.683 -12.517 7.934 1.00 95.88 84 TYR A C 1
ATOM 690 O O . TYR A 1 84 ? 5.310 -13.432 8.464 1.00 95.88 84 TYR A O 1
ATOM 698 N N . SER A 1 85 ? 4.877 -11.240 8.277 1.00 95.06 85 SER A N 1
ATOM 699 C CA . SER A 1 85 ? 5.889 -10.812 9.250 1.00 95.06 85 SER A CA 1
ATOM 700 C C . SER A 1 85 ? 5.440 -9.597 10.060 1.00 95.06 85 SER A C 1
ATOM 702 O O . SER A 1 85 ? 4.440 -8.954 9.760 1.00 95.06 85 SER A O 1
ATOM 704 N N . ASN A 1 86 ? 6.221 -9.254 11.085 1.00 95.12 86 ASN A N 1
ATOM 705 C CA . ASN A 1 86 ? 6.005 -8.049 11.886 1.00 95.12 86 ASN A CA 1
ATOM 706 C C . ASN A 1 86 ? 6.670 -6.795 11.300 1.00 95.12 86 ASN A C 1
ATOM 708 O O . ASN A 1 86 ? 6.707 -5.782 11.988 1.00 95.12 86 ASN A O 1
ATOM 712 N N . LYS A 1 87 ? 7.189 -6.863 10.068 1.00 97.81 87 LYS A N 1
ATOM 713 C CA . LYS A 1 87 ? 7.813 -5.731 9.373 1.00 97.81 87 LYS A CA 1
ATOM 714 C C . LYS A 1 87 ? 6.762 -4.748 8.854 1.00 97.81 87 LYS A C 1
ATOM 716 O O . LYS A 1 87 ? 5.607 -5.123 8.639 1.00 97.81 87 LYS A O 1
ATOM 721 N N . CYS A 1 88 ? 7.189 -3.514 8.627 1.00 97.88 88 CYS A N 1
ATOM 722 C CA . CYS A 1 88 ? 6.376 -2.411 8.133 1.00 97.88 88 CYS A CA 1
ATOM 723 C C . CYS A 1 88 ? 6.791 -2.047 6.704 1.00 97.88 88 CYS A C 1
ATOM 725 O O . CYS A 1 88 ? 7.975 -2.092 6.375 1.00 97.88 88 CYS A O 1
ATOM 727 N N . LEU A 1 89 ? 5.823 -1.681 5.863 1.00 97.50 89 LEU A N 1
ATOM 728 C CA . LEU A 1 89 ? 6.095 -1.061 4.573 1.00 97.50 89 LEU A CA 1
ATOM 729 C C . LEU A 1 89 ? 6.832 0.249 4.828 1.00 97.50 89 LEU A C 1
ATOM 731 O O . LEU A 1 89 ? 6.349 1.097 5.580 1.00 97.50 89 LEU A O 1
ATOM 735 N N . ASP A 1 90 ? 7.980 0.406 4.199 1.00 96.50 90 ASP A N 1
ATOM 736 C CA . ASP A 1 90 ? 8.873 1.528 4.417 1.00 96.50 90 ASP A CA 1
ATOM 737 C C . ASP A 1 90 ? 9.235 2.174 3.087 1.00 96.50 90 ASP A C 1
ATOM 739 O O . ASP A 1 90 ? 9.350 1.512 2.051 1.00 96.50 90 ASP A O 1
ATOM 743 N N . TYR A 1 91 ? 9.381 3.488 3.142 1.00 94.06 91 TYR A N 1
ATOM 744 C CA . TYR A 1 91 ? 9.823 4.318 2.046 1.00 94.06 91 TYR A CA 1
ATOM 745 C C . TYR A 1 91 ? 11.189 4.902 2.390 1.00 94.06 91 TYR A C 1
ATOM 747 O O . TYR A 1 91 ? 11.316 5.705 3.309 1.00 94.06 91 TYR A O 1
ATOM 755 N N . SER A 1 92 ? 12.199 4.559 1.598 1.00 86.88 92 SER A N 1
ATOM 756 C CA . SER A 1 92 ? 13.494 5.226 1.677 1.00 86.88 92 SER A CA 1
ATOM 757 C C . SER A 1 92 ? 13.641 6.227 0.536 1.00 86.88 92 SER A C 1
ATOM 759 O O . SER A 1 92 ? 13.507 5.876 -0.642 1.00 86.88 92 SER A O 1
ATOM 761 N N . ASP A 1 93 ? 13.925 7.479 0.897 1.00 74.69 93 ASP A N 1
ATOM 762 C CA . ASP A 1 93 ? 14.408 8.510 -0.023 1.00 74.69 93 ASP A CA 1
ATOM 763 C C . ASP A 1 93 ? 15.927 8.412 -0.252 1.00 74.69 93 ASP A C 1
ATOM 765 O O . ASP A 1 93 ? 16.489 9.196 -1.023 1.00 74.69 93 ASP A O 1
ATOM 769 N N . GLU A 1 94 ? 16.587 7.440 0.391 1.00 65.94 94 GLU A N 1
ATOM 770 C CA . GLU A 1 94 ? 18.004 7.179 0.215 1.00 65.94 94 GLU A CA 1
ATOM 771 C C . GLU A 1 94 ? 18.281 6.745 -1.224 1.00 65.94 94 GLU A C 1
ATOM 773 O O . GLU A 1 94 ? 17.566 5.953 -1.845 1.00 65.94 94 GLU A O 1
ATOM 778 N N . TYR A 1 95 ? 19.350 7.316 -1.765 1.00 56.25 95 TYR A N 1
ATOM 779 C CA . TYR A 1 95 ? 19.764 7.165 -3.146 1.00 56.25 95 TYR A CA 1
ATOM 780 C C . TYR A 1 95 ? 20.291 5.745 -3.374 1.00 56.25 95 TYR A C 1
ATOM 782 O O . TYR A 1 95 ? 21.488 5.489 -3.247 1.00 56.25 95 TYR A O 1
ATOM 790 N N . VAL A 1 96 ? 19.415 4.810 -3.738 1.00 53.28 96 VAL A N 1
ATOM 791 C CA . VAL A 1 96 ? 19.845 3.482 -4.185 1.00 53.28 96 VAL A CA 1
ATOM 792 C C . VAL A 1 96 ? 20.065 3.538 -5.695 1.00 53.28 96 VAL A C 1
ATOM 794 O O . VAL A 1 96 ? 19.125 3.389 -6.469 1.00 53.28 96 VAL A O 1
ATOM 797 N N . SER A 1 97 ? 21.304 3.776 -6.138 1.00 47.12 97 SER A N 1
ATOM 798 C CA . SER A 1 97 ? 21.657 3.512 -7.535 1.00 47.12 97 SER A CA 1
ATOM 799 C C . SER A 1 97 ? 21.791 2.004 -7.720 1.00 47.12 97 SER A C 1
ATOM 801 O O . SER A 1 97 ? 22.716 1.395 -7.176 1.00 47.12 97 SER A O 1
ATOM 803 N N . ASP A 1 98 ? 20.900 1.395 -8.494 1.00 52.88 98 ASP A N 1
ATOM 804 C CA . ASP A 1 98 ? 21.242 0.138 -9.146 1.00 52.88 98 ASP A CA 1
ATOM 805 C C . ASP A 1 98 ? 22.300 0.380 -10.243 1.00 52.88 98 ASP A C 1
ATOM 807 O O . ASP A 1 98 ? 22.649 1.518 -10.572 1.00 52.88 98 ASP A O 1
ATOM 811 N N . GLU A 1 99 ? 22.824 -0.698 -10.828 1.00 51.50 99 GLU A N 1
ATOM 812 C CA . GLU A 1 99 ? 23.787 -0.650 -11.942 1.00 51.50 99 GLU A CA 1
ATOM 813 C C . GLU A 1 99 ? 23.239 0.051 -13.209 1.00 51.50 99 GLU A C 1
ATOM 815 O O . GLU A 1 99 ? 23.991 0.301 -14.151 1.00 51.50 99 GLU A O 1
ATOM 820 N N . HIS A 1 100 ? 21.951 0.419 -13.213 1.00 51.78 100 HIS A N 1
ATOM 821 C CA . HIS A 1 100 ? 21.255 1.122 -14.289 1.00 51.78 100 HIS A CA 1
ATOM 822 C C . HIS A 1 100 ? 20.947 2.594 -13.957 1.00 51.78 100 HIS A C 1
ATOM 824 O O . HIS A 1 100 ? 20.358 3.291 -14.786 1.00 51.78 100 HIS A O 1
ATOM 830 N N . GLY A 1 101 ? 21.360 3.093 -12.783 1.00 47.19 101 GLY A N 1
ATOM 831 C CA . GLY A 1 101 ? 21.214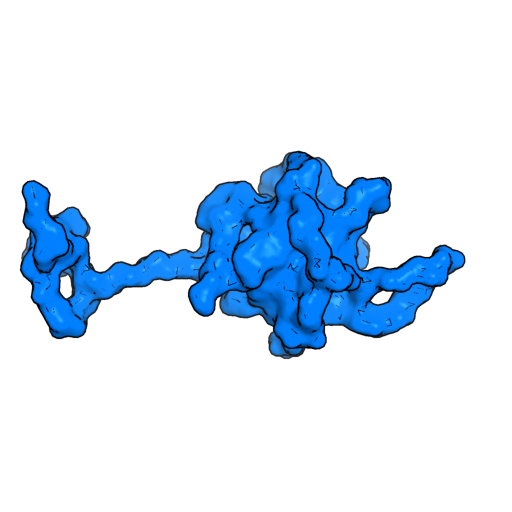 4.497 -12.395 1.00 47.19 101 GLY A CA 1
ATOM 832 C C . GLY A 1 101 ? 19.763 4.989 -12.398 1.00 47.19 101 GLY A C 1
ATOM 833 O O . GLY A 1 101 ? 19.532 6.166 -12.692 1.00 47.19 101 GLY A O 1
ATOM 834 N N . LYS A 1 102 ? 18.787 4.103 -12.140 1.00 48.81 102 LYS A N 1
ATOM 835 C CA . LYS A 1 102 ? 17.359 4.434 -12.247 1.00 48.81 102 LYS A CA 1
ATOM 836 C C . LYS A 1 102 ? 16.761 4.835 -10.893 1.00 48.81 102 LYS A C 1
ATOM 838 O O . LYS A 1 102 ? 16.978 4.206 -9.866 1.00 48.81 102 LYS A O 1
ATOM 843 N N . TRP A 1 103 ? 16.016 5.936 -10.927 1.00 55.06 103 TRP A N 1
ATOM 844 C CA . TRP A 1 103 ? 15.809 6.874 -9.822 1.00 55.06 103 TRP A CA 1
ATOM 845 C C . TRP A 1 103 ? 14.468 6.758 -9.114 1.00 55.06 103 TRP A C 1
ATOM 847 O O . TRP A 1 103 ? 13.675 7.689 -9.221 1.00 55.06 103 TRP A O 1
ATOM 857 N N . TRP A 1 104 ? 14.171 5.689 -8.386 1.00 55.56 104 TRP A N 1
ATOM 858 C CA . TRP A 1 104 ? 12.874 5.617 -7.712 1.00 55.56 104 TRP A CA 1
ATOM 859 C C . TRP A 1 104 ? 13.029 5.297 -6.233 1.00 55.56 104 TRP A C 1
ATOM 861 O O . TRP A 1 104 ? 13.674 4.322 -5.863 1.00 55.56 104 TRP A O 1
ATOM 871 N N . GLY A 1 105 ? 12.445 6.155 -5.397 1.00 59.81 105 GLY A N 1
ATOM 872 C CA . GLY A 1 105 ? 12.446 5.988 -3.954 1.00 59.81 105 GLY A CA 1
ATOM 873 C C . GLY A 1 105 ? 11.927 4.606 -3.564 1.00 59.81 105 GLY A C 1
ATOM 874 O O . GLY A 1 105 ? 10.871 4.178 -4.044 1.00 59.81 105 GLY A O 1
ATOM 875 N N . ASN A 1 106 ? 12.725 3.894 -2.7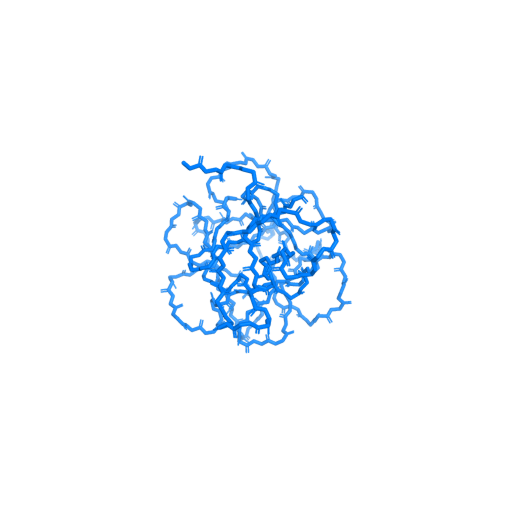72 1.00 79.62 106 ASN A N 1
ATOM 876 C CA . ASN A 1 106 ? 12.609 2.451 -2.634 1.00 79.62 106 ASN A CA 1
ATOM 877 C C . ASN A 1 106 ? 11.496 2.097 -1.648 1.00 79.62 106 ASN A C 1
ATOM 879 O O . ASN A 1 106 ? 11.395 2.693 -0.574 1.00 79.62 106 ASN A O 1
ATOM 883 N N . ILE A 1 107 ? 10.686 1.113 -2.023 1.00 93.25 107 ILE A N 1
ATOM 884 C CA . ILE A 1 107 ? 9.621 0.562 -1.194 1.00 93.25 107 ILE A CA 1
ATOM 885 C C . ILE A 1 107 ? 10.020 -0.850 -0.789 1.00 93.25 107 ILE A C 1
ATOM 887 O O . ILE A 1 107 ? 10.217 -1.729 -1.632 1.00 93.25 107 ILE A O 1
ATOM 891 N N . PHE A 1 108 ? 10.136 -1.072 0.512 1.00 95.06 108 PHE A N 1
ATOM 892 C CA . PHE A 1 108 ? 10.619 -2.329 1.071 1.00 95.06 108 PHE A CA 1
ATOM 893 C C . PHE A 1 108 ? 9.910 -2.638 2.391 1.00 95.06 108 PHE A C 1
ATOM 895 O O . PHE A 1 108 ? 9.157 -1.819 2.914 1.00 95.06 108 PHE A O 1
ATOM 902 N N . MET A 1 109 ? 10.120 -3.840 2.922 1.00 97.12 109 MET A N 1
ATOM 903 C CA . MET A 1 109 ? 9.654 -4.208 4.258 1.00 97.12 109 MET A CA 1
ATOM 904 C C . MET A 1 109 ? 10.791 -4.031 5.267 1.00 97.12 109 MET A C 1
ATOM 906 O O . MET A 1 109 ? 11.739 -4.813 5.288 1.00 97.12 109 MET A O 1
ATOM 910 N N . GLY A 1 110 ? 10.693 -3.006 6.110 1.00 95.81 110 GLY A N 1
ATOM 911 C CA . GLY A 1 110 ? 11.663 -2.678 7.156 1.00 95.81 110 GLY A CA 1
ATOM 912 C C . GLY A 1 110 ? 11.212 -3.120 8.548 1.00 95.81 110 GLY A C 1
ATOM 913 O O . GLY A 1 110 ? 10.042 -3.440 8.774 1.00 95.81 110 GLY A O 1
ATOM 914 N N . ASP A 1 111 ? 12.136 -3.147 9.508 1.00 97.44 111 ASP A N 1
ATOM 915 C CA . ASP A 1 111 ? 11.744 -3.277 10.915 1.00 97.44 111 ASP A CA 1
ATOM 916 C C . ASP A 1 111 ? 10.965 -2.031 11.344 1.00 97.44 111 ASP A C 1
ATOM 918 O O . ASP A 1 111 ? 11.330 -0.911 10.995 1.00 97.44 111 ASP A O 1
ATOM 922 N N . CYS A 1 112 ? 9.872 -2.231 12.080 1.00 97.50 112 CYS A N 1
ATOM 923 C CA . CYS A 1 112 ? 8.992 -1.132 12.449 1.00 97.50 112 CYS A CA 1
ATOM 924 C C . CYS A 1 112 ? 9.667 -0.205 13.471 1.00 97.50 112 CYS A C 1
ATOM 926 O O . CYS A 1 112 ? 9.900 -0.613 14.609 1.00 97.50 112 CYS A O 1
ATOM 928 N N . ASP A 1 113 ? 9.924 1.043 13.089 1.00 95.88 113 ASP A N 1
ATOM 929 C CA . ASP A 1 113 ? 10.559 2.063 13.935 1.00 95.88 113 ASP A CA 1
ATOM 930 C C . ASP A 1 113 ? 9.637 3.262 14.233 1.00 95.88 113 ASP A C 1
ATOM 932 O O . ASP A 1 113 ? 9.947 4.106 15.075 1.00 95.88 113 ASP A O 1
ATOM 936 N N . GLY A 1 114 ? 8.469 3.316 13.581 1.00 94.62 114 GLY A N 1
ATOM 937 C CA . GLY A 1 114 ? 7.475 4.376 13.758 1.00 94.62 114 GLY A CA 1
ATOM 938 C C . GLY A 1 114 ? 7.841 5.699 13.082 1.00 94.62 114 GLY A C 1
ATOM 939 O O . GLY A 1 114 ? 7.145 6.701 13.289 1.00 94.62 114 GLY A O 1
ATOM 940 N N . SER A 1 115 ? 8.899 5.721 12.271 1.00 96.25 115 SER A N 1
ATOM 941 C CA . SER A 1 115 ? 9.315 6.884 11.493 1.00 96.25 115 SER A CA 1
ATOM 942 C C . SER A 1 115 ? 8.211 7.357 10.533 1.00 96.25 115 SER A C 1
ATOM 944 O O . SER A 1 115 ? 7.315 6.591 10.159 1.00 96.25 115 SER A O 1
ATOM 946 N N . PRO A 1 116 ? 8.229 8.634 10.106 1.00 95.94 116 PRO A N 1
ATOM 947 C CA . PRO A 1 116 ? 7.244 9.143 9.157 1.00 95.94 116 PRO A CA 1
ATOM 948 C C . PRO A 1 116 ? 7.202 8.400 7.814 1.00 95.94 116 PRO A C 1
ATOM 950 O O . PRO A 1 116 ? 6.155 8.433 7.174 1.00 95.94 116 PRO A O 1
ATOM 953 N N . SER A 1 117 ? 8.285 7.736 7.384 1.00 94.94 117 SER A N 1
ATOM 954 C CA . SER A 1 117 ? 8.313 6.955 6.137 1.00 94.94 117 SER A CA 1
ATOM 955 C C . SER A 1 117 ? 7.505 5.663 6.209 1.00 94.94 117 SER A C 1
ATOM 957 O O . SER A 1 117 ? 6.932 5.249 5.200 1.00 94.94 117 SER A O 1
ATOM 959 N N . GLN A 1 118 ? 7.379 5.081 7.402 1.00 96.75 118 GLN A N 1
ATOM 960 C CA . GLN A 1 118 ? 6.589 3.876 7.666 1.00 96.75 118 GLN A CA 1
ATOM 961 C C . GLN A 1 118 ? 5.125 4.167 8.025 1.00 96.75 118 GLN A C 1
ATOM 963 O O . GLN A 1 118 ? 4.346 3.252 8.304 1.00 96.75 118 GLN A O 1
ATOM 968 N N . GLN A 1 119 ? 4.733 5.441 8.049 1.00 95.81 119 GLN A N 1
ATOM 969 C CA . GLN A 1 119 ? 3.371 5.856 8.352 1.00 95.81 119 GLN A CA 1
ATOM 970 C C . GLN A 1 119 ? 2.604 6.118 7.061 1.00 95.81 119 GLN A C 1
ATOM 972 O O . GLN A 1 119 ? 2.792 7.144 6.414 1.00 95.81 119 GLN A O 1
ATOM 977 N N . TRP A 1 120 ? 1.694 5.215 6.721 1.00 94.88 120 TRP A N 1
ATOM 978 C CA . TRP A 1 120 ? 0.921 5.249 5.487 1.00 94.88 120 TRP A CA 1
ATOM 979 C C . TRP A 1 120 ? -0.525 5.675 5.729 1.00 94.88 120 TRP A C 1
ATOM 981 O O . TRP A 1 120 ? -1.085 5.491 6.812 1.00 94.88 120 TRP A O 1
ATOM 991 N N . TYR A 1 121 ? -1.140 6.260 4.708 1.00 92.75 121 TYR A N 1
ATOM 992 C CA . TYR A 1 121 ? -2.548 6.632 4.709 1.00 92.75 121 TYR A CA 1
ATOM 993 C C . TYR A 1 121 ? -3.090 6.711 3.282 1.00 92.75 121 TYR A C 1
ATOM 995 O O . TYR A 1 121 ? -2.358 6.986 2.329 1.00 92.75 121 TYR A O 1
ATOM 1003 N N . PHE A 1 122 ? -4.394 6.486 3.139 1.00 91.25 122 PHE A N 1
ATOM 1004 C CA . PHE A 1 122 ? -5.101 6.779 1.898 1.00 91.25 122 PHE A CA 1
ATOM 1005 C C . PHE A 1 122 ? -5.506 8.247 1.849 1.00 91.25 122 PHE A C 1
ATOM 1007 O O . PHE A 1 122 ? -5.962 8.775 2.849 1.00 91.25 122 PHE A O 1
ATOM 1014 N N . ASP A 1 123 ? -5.389 8.871 0.684 1.00 90.44 123 ASP A N 1
ATOM 1015 C CA . ASP A 1 123 ? -5.916 10.192 0.337 1.00 90.44 123 ASP A CA 1
ATOM 1016 C C . ASP A 1 123 ? -6.806 10.003 -0.900 1.00 90.44 123 ASP A C 1
ATOM 1018 O O . ASP A 1 123 ? -6.343 9.906 -2.042 1.00 90.44 123 ASP A O 1
ATOM 1022 N N . GLY A 1 124 ? -8.095 9.754 -0.654 1.00 89.38 124 GLY A N 1
ATOM 1023 C CA . GLY A 1 124 ? -8.977 9.165 -1.660 1.00 89.38 124 GLY A CA 1
ATOM 1024 C C . GLY A 1 124 ? -8.531 7.746 -2.034 1.00 89.38 124 GLY A C 1
ATOM 1025 O O . GLY A 1 124 ? -8.633 6.831 -1.221 1.00 89.38 124 GLY A O 1
ATOM 1026 N N . GLU A 1 125 ? -8.073 7.557 -3.274 1.00 92.06 125 GLU A N 1
ATOM 1027 C CA . GLU A 1 125 ? -7.510 6.282 -3.759 1.00 92.06 125 GLU A CA 1
ATOM 1028 C C . GLU A 1 125 ? -5.979 6.304 -3.846 1.00 92.06 125 GLU A C 1
ATOM 1030 O O . GLU A 1 125 ? -5.371 5.294 -4.185 1.00 92.06 125 GLU A O 1
ATOM 1035 N N . ALA A 1 126 ? -5.339 7.437 -3.562 1.00 95.00 126 ALA A N 1
ATOM 1036 C CA . ALA A 1 126 ? -3.888 7.498 -3.497 1.00 95.00 126 ALA A CA 1
ATOM 1037 C C . ALA A 1 126 ? -3.408 6.906 -2.170 1.00 95.00 126 ALA A C 1
ATOM 1039 O O . ALA A 1 126 ? -3.919 7.278 -1.118 1.00 95.00 126 ALA A O 1
ATOM 1040 N N . LEU A 1 127 ? -2.410 6.024 -2.207 1.00 95.25 127 LEU A N 1
ATOM 1041 C CA . LEU A 1 127 ? -1.719 5.548 -1.009 1.00 95.25 127 LEU A CA 1
ATOM 1042 C C . LEU A 1 127 ? -0.438 6.366 -0.827 1.00 95.25 127 LEU A C 1
ATOM 1044 O O . LEU A 1 127 ? 0.388 6.435 -1.738 1.00 95.25 127 LEU A O 1
ATOM 1048 N N . LYS A 1 128 ? -0.299 7.022 0.323 1.00 95.06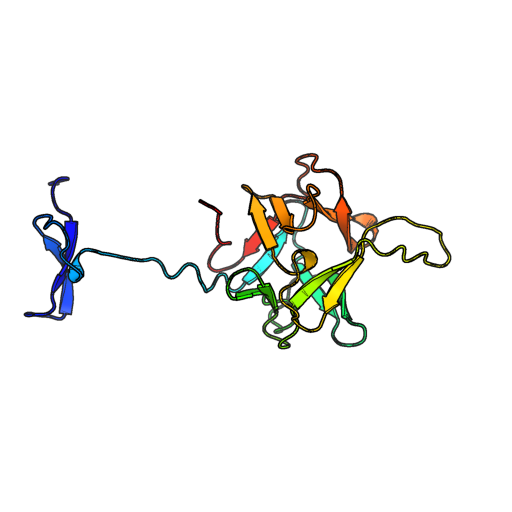 128 LYS A N 1
ATOM 1049 C CA . LYS A 1 128 ? 0.760 8.000 0.603 1.00 95.06 128 LYS A CA 1
ATOM 1050 C C . LYS A 1 128 ? 1.434 7.685 1.929 1.00 95.06 128 LYS A C 1
ATOM 1052 O O . LYS A 1 128 ? 0.821 7.089 2.812 1.00 95.06 128 LYS A O 1
ATOM 1057 N N . THR A 1 129 ? 2.677 8.125 2.067 1.00 95.12 129 THR A N 1
ATOM 1058 C CA . THR A 1 129 ? 3.416 8.114 3.333 1.00 95.12 129 THR A CA 1
ATOM 1059 C C . THR A 1 129 ? 3.409 9.510 3.961 1.00 95.12 129 THR A C 1
ATOM 1061 O O . THR A 1 129 ? 3.201 10.506 3.268 1.00 95.12 129 THR A O 1
ATOM 1064 N N . VAL A 1 130 ? 3.602 9.617 5.275 1.00 94.56 130 VAL A N 1
ATOM 1065 C CA . VAL A 1 130 ? 3.654 10.906 5.987 1.00 94.56 130 VAL A CA 1
ATOM 1066 C C . VAL A 1 130 ? 4.942 11.674 5.666 1.00 94.56 130 VAL A C 1
ATOM 1068 O O . VAL A 1 130 ? 4.943 12.902 5.740 1.00 94.56 130 VAL A O 1
ATOM 1071 N N . SER A 1 131 ? 6.025 10.995 5.278 1.00 92.56 131 SER A N 1
ATOM 1072 C CA . SER A 1 131 ? 7.310 11.646 4.978 1.00 92.56 131 SER A CA 1
ATOM 1073 C C . SER A 1 131 ? 7.385 12.342 3.613 1.00 92.56 131 SER A C 1
ATOM 1075 O O . SER A 1 131 ? 8.336 13.085 3.374 1.00 92.56 131 SER A O 1
ATOM 1077 N N . ALA A 1 132 ? 6.418 12.136 2.711 1.00 89.06 132 ALA A N 1
ATOM 1078 C CA . ALA A 1 132 ? 6.471 12.664 1.349 1.00 89.06 132 ALA A CA 1
ATOM 1079 C C . ALA A 1 132 ? 5.093 13.065 0.805 1.00 89.06 132 ALA A C 1
ATOM 1081 O O . ALA A 1 132 ? 4.057 12.530 1.186 1.00 89.06 132 ALA A O 1
ATOM 1082 N N . ASN A 1 133 ? 5.088 13.981 -0.168 1.00 90.38 133 ASN A N 1
ATOM 1083 C CA . ASN A 1 133 ? 3.870 14.402 -0.875 1.00 90.38 133 ASN A CA 1
ATOM 1084 C C . ASN A 1 133 ? 3.549 13.543 -2.111 1.00 90.38 133 ASN A C 1
ATOM 1086 O O . ASN A 1 133 ? 2.536 13.771 -2.772 1.00 90.38 133 ASN A O 1
ATOM 1090 N N . ASN A 1 134 ? 4.416 12.581 -2.4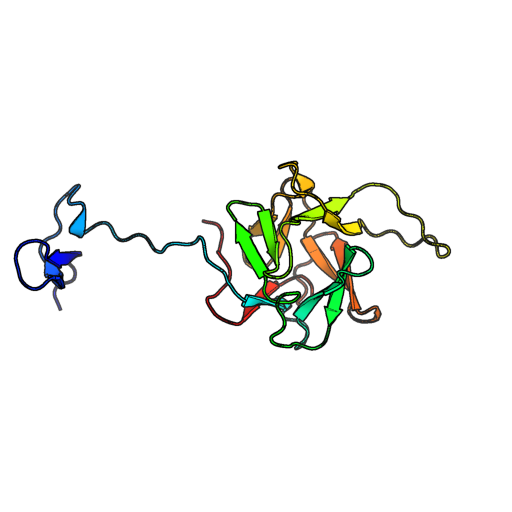26 1.00 92.88 134 ASN A N 1
ATOM 1091 C CA . ASN A 1 134 ? 4.267 11.663 -3.547 1.00 92.88 134 ASN A CA 1
ATOM 1092 C C . ASN A 1 134 ? 3.229 10.571 -3.249 1.00 92.88 134 ASN A C 1
ATOM 1094 O O . ASN A 1 134 ? 2.835 10.349 -2.104 1.00 92.88 134 ASN A O 1
ATOM 1098 N N . CYS A 1 135 ? 2.816 9.872 -4.300 1.00 96.06 135 CYS A N 1
ATOM 1099 C CA . CYS A 1 135 ? 1.899 8.745 -4.250 1.00 96.06 135 CYS A CA 1
ATOM 1100 C C . CYS A 1 135 ? 2.666 7.448 -4.521 1.00 96.06 135 CYS A C 1
ATOM 1102 O O . CYS A 1 135 ? 3.586 7.442 -5.343 1.00 96.06 135 CYS A O 1
ATOM 1104 N N . LEU A 1 136 ? 2.273 6.353 -3.866 1.00 96.69 136 LEU A N 1
ATOM 1105 C CA . LEU A 1 136 ? 2.737 5.022 -4.241 1.00 96.69 136 LEU A CA 1
ATOM 1106 C C . LEU A 1 136 ? 2.272 4.741 -5.675 1.00 96.69 136 LEU A C 1
ATOM 1108 O O . LEU A 1 136 ? 1.084 4.842 -5.989 1.00 96.69 136 LEU A O 1
ATOM 1112 N N . ASP A 1 137 ? 3.212 4.413 -6.545 1.00 96.50 137 ASP A N 1
ATOM 1113 C CA . ASP A 1 137 ? 3.024 4.270 -7.979 1.00 96.50 137 ASP A CA 1
ATOM 1114 C C . ASP A 1 137 ? 3.471 2.880 -8.423 1.00 96.50 137 ASP A C 1
ATOM 1116 O O . ASP A 1 137 ? 4.539 2.396 -8.046 1.00 96.50 137 ASP A O 1
ATOM 1120 N N . TYR A 1 138 ? 2.623 2.229 -9.214 1.00 96.69 138 TYR A N 1
ATOM 1121 C CA . TYR A 1 138 ? 2.939 0.972 -9.864 1.00 96.69 138 TYR A CA 1
ATOM 1122 C C . TYR A 1 138 ? 3.576 1.200 -11.256 1.00 96.69 138 TYR A C 1
ATOM 1124 O O . TYR A 1 138 ? 2.891 1.584 -12.212 1.00 96.69 138 TYR A O 1
ATOM 1132 N N . HIS A 1 139 ? 4.862 0.840 -11.411 1.00 94.12 139 HIS A N 1
ATOM 1133 C CA . HIS A 1 139 ? 5.530 0.754 -12.714 1.00 94.12 139 HIS A CA 1
ATOM 1134 C C . HIS A 1 139 ? 5.138 -0.524 -13.470 1.00 94.12 139 HIS A C 1
ATOM 1136 O O . HIS A 1 139 ? 5.714 -1.600 -13.287 1.00 94.12 139 HIS A O 1
ATOM 1142 N N . VAL A 1 140 ? 4.159 -0.404 -14.364 1.00 92.81 140 VAL A N 1
ATOM 1143 C CA . VAL A 1 140 ? 3.488 -1.550 -15.003 1.00 92.81 140 VAL A CA 1
ATOM 1144 C C . VAL A 1 140 ? 4.443 -2.505 -15.715 1.00 92.81 140 VAL A C 1
ATOM 1146 O O . VAL A 1 140 ? 4.349 -3.717 -15.514 1.00 92.81 140 VAL A O 1
ATOM 1149 N N . GLU A 1 141 ? 5.369 -1.961 -16.507 1.00 91.12 141 GLU A N 1
ATOM 1150 C CA . GLU A 1 141 ? 6.292 -2.739 -17.345 1.00 91.12 141 GLU A CA 1
ATOM 1151 C C . GLU A 1 141 ? 7.300 -3.541 -16.517 1.00 91.12 141 GLU A C 1
ATOM 1153 O O . GLU A 1 141 ? 7.613 -4.679 -16.852 1.00 91.12 141 GLU A O 1
ATOM 1158 N N . GLU A 1 142 ? 7.752 -2.981 -15.394 1.00 89.88 142 GLU A N 1
ATOM 1159 C CA . GLU A 1 142 ? 8.777 -3.603 -14.543 1.00 89.88 142 GLU A CA 1
ATOM 1160 C C . GLU A 1 142 ? 8.170 -4.402 -13.389 1.00 89.88 142 GLU A C 1
ATOM 1162 O O . GLU A 1 142 ? 8.874 -5.133 -12.701 1.00 89.88 142 GLU A O 1
ATOM 1167 N N . SER A 1 143 ? 6.851 -4.313 -13.184 1.00 93.50 143 SER A N 1
ATOM 1168 C CA . SER A 1 143 ? 6.182 -4.943 -12.041 1.00 93.50 143 SER A CA 1
ATOM 1169 C C . SER A 1 143 ? 6.685 -4.437 -10.679 1.00 93.50 143 SER A C 1
ATOM 1171 O O . SER A 1 143 ? 6.515 -5.128 -9.685 1.00 93.50 143 SER A O 1
ATOM 1173 N N . THR A 1 144 ? 7.263 -3.235 -10.608 1.00 92.00 144 THR A N 1
ATOM 1174 C CA . THR A 1 144 ? 7.823 -2.623 -9.388 1.00 92.00 144 THR A CA 1
ATOM 1175 C C . THR A 1 144 ? 6.921 -1.519 -8.834 1.00 92.00 144 THR A C 1
ATOM 1177 O O . THR A 1 144 ? 6.052 -1.001 -9.537 1.00 92.00 144 THR A O 1
ATOM 1180 N N . VAL A 1 145 ? 7.114 -1.157 -7.563 1.00 94.00 145 VAL A N 1
ATOM 1181 C CA . VAL A 1 145 ? 6.408 -0.042 -6.914 1.00 94.00 145 VAL A CA 1
ATOM 1182 C C . VAL A 1 145 ? 7.391 0.965 -6.338 1.00 94.00 145 VAL A C 1
ATOM 1184 O O . VAL A 1 145 ? 8.478 0.594 -5.903 1.00 94.00 145 VAL A O 1
ATOM 1187 N N . PHE A 1 146 ? 7.014 2.238 -6.358 1.00 92.69 146 PHE A N 1
ATOM 1188 C CA . PHE A 1 146 ? 7.877 3.338 -5.940 1.00 92.69 146 PHE A CA 1
ATOM 1189 C C . PHE A 1 146 ? 7.071 4.588 -5.593 1.00 92.69 146 PHE A C 1
ATOM 1191 O O . PHE A 1 146 ? 5.886 4.672 -5.904 1.00 92.69 146 PHE A O 1
ATOM 1198 N N . MET A 1 147 ? 7.697 5.583 -4.965 1.00 92.69 147 MET A N 1
ATOM 1199 C CA . MET A 1 147 ? 7.056 6.884 -4.745 1.00 92.69 147 MET A CA 1
ATOM 1200 C C . MET A 1 147 ? 7.255 7.802 -5.952 1.00 92.69 147 MET A C 1
ATOM 1202 O O . MET A 1 147 ? 8.390 8.107 -6.319 1.00 92.69 147 MET A O 1
ATOM 1206 N N . TYR A 1 148 ? 6.165 8.310 -6.528 1.00 92.00 148 TYR A N 1
ATOM 1207 C CA . TYR A 1 148 ? 6.213 9.244 -7.657 1.00 92.00 148 TYR A CA 1
ATOM 1208 C C . TYR A 1 148 ? 5.237 10.409 -7.502 1.00 92.00 148 TYR A C 1
ATOM 1210 O O . TYR A 1 148 ? 4.314 10.365 -6.684 1.00 92.00 148 TYR A O 1
ATOM 1218 N N . GLN A 1 149 ? 5.432 11.467 -8.293 1.00 93.81 149 GLN A N 1
ATOM 1219 C CA . GLN A 1 149 ? 4.510 12.599 -8.321 1.00 93.81 149 GLN A CA 1
ATOM 1220 C C . GLN A 1 149 ? 3.080 12.100 -8.556 1.00 93.81 149 GLN A C 1
ATOM 1222 O O . GLN A 1 149 ? 2.816 11.342 -9.491 1.00 93.81 149 GLN A O 1
ATOM 1227 N N . CYS A 1 150 ? 2.150 12.543 -7.712 1.00 96.62 150 CYS A N 1
ATOM 1228 C CA . CYS A 1 150 ? 0.742 12.202 -7.853 1.00 96.62 150 CYS A CA 1
ATOM 1229 C C . CYS A 1 150 ? 0.191 12.766 -9.174 1.00 96.62 150 CYS A C 1
ATOM 1231 O O . CYS A 1 150 ? 0.156 13.981 -9.369 1.00 96.62 150 CYS A O 1
ATOM 1233 N N . HIS A 1 151 ? -0.248 11.888 -10.077 1.00 96.00 151 HIS A N 1
ATOM 1234 C CA . HIS A 1 151 ? -0.780 12.239 -11.404 1.00 96.00 151 HIS A CA 1
ATOM 1235 C C . HIS A 1 151 ? -2.191 11.695 -11.657 1.00 96.00 151 HIS A C 1
ATOM 1237 O O . HIS A 1 151 ? -2.799 11.992 -12.683 1.00 96.00 151 HIS A O 1
ATOM 1243 N N . GLY A 1 152 ? -2.751 10.930 -10.713 1.00 95.56 152 GLY A N 1
ATOM 1244 C CA . GLY A 1 152 ? -4.136 10.453 -10.776 1.00 95.56 152 GLY A CA 1
ATOM 1245 C C . GLY A 1 152 ? -4.373 9.318 -11.780 1.00 95.56 152 GLY A C 1
ATOM 1246 O O . GLY A 1 152 ? -5.529 8.955 -12.035 1.00 95.56 152 GLY A O 1
ATOM 1247 N N . GLY A 1 153 ? -3.305 8.742 -12.336 1.00 97.62 153 GLY A N 1
ATOM 1248 C CA . GLY A 1 153 ? -3.353 7.550 -13.172 1.00 97.62 153 GLY A CA 1
ATOM 1249 C C . GLY A 1 153 ? -3.847 6.318 -12.411 1.00 97.62 153 GLY A C 1
ATOM 1250 O O . GLY A 1 153 ? -3.758 6.221 -11.187 1.00 97.62 153 GLY A O 1
ATOM 1251 N N . ASN A 1 154 ? -4.384 5.338 -13.141 1.00 98.00 154 ASN A N 1
ATOM 1252 C CA . ASN A 1 154 ? -4.960 4.128 -12.538 1.00 98.00 154 ASN A CA 1
ATOM 1253 C C . ASN A 1 154 ? -3.933 3.267 -11.781 1.00 98.00 154 ASN A C 1
ATOM 1255 O O . ASN A 1 154 ? -4.319 2.511 -10.895 1.00 98.00 154 ASN A O 1
ATOM 1259 N N . ASN A 1 155 ? -2.647 3.402 -12.098 1.00 97.56 155 ASN A N 1
ATOM 1260 C CA . ASN A 1 155 ? -1.522 2.769 -11.405 1.00 97.56 155 ASN A CA 1
ATOM 1261 C C . ASN A 1 155 ? -1.129 3.463 -10.082 1.00 97.56 155 ASN A C 1
ATOM 1263 O O . ASN A 1 155 ? -0.265 2.955 -9.381 1.00 97.56 155 ASN A O 1
ATOM 1267 N N . GLN A 1 156 ? -1.773 4.578 -9.721 1.00 97.50 156 GLN A N 1
ATOM 1268 C CA . GLN A 1 156 ? -1.663 5.228 -8.404 1.00 97.50 156 GLN A CA 1
ATOM 1269 C C . GLN A 1 156 ? -2.969 5.159 -7.596 1.00 97.50 156 GLN A C 1
ATOM 1271 O O . GLN A 1 156 ? -3.068 5.738 -6.516 1.00 97.50 156 GLN A O 1
ATOM 1276 N N . LYS A 1 157 ? -3.999 4.488 -8.126 1.00 95.69 157 LYS A N 1
ATOM 1277 C CA . LYS A 1 157 ? -5.307 4.343 -7.477 1.00 95.69 157 LYS A CA 1
ATOM 1278 C C . LYS A 1 157 ? -5.410 2.971 -6.843 1.00 95.69 157 LYS A C 1
ATOM 1280 O O . LYS A 1 157 ? -5.711 1.989 -7.524 1.00 95.69 157 LYS A O 1
ATOM 1285 N N . TRP A 1 158 ? -5.141 2.922 -5.553 1.00 94.12 158 TRP A N 1
ATOM 1286 C CA . TRP A 1 158 ? -5.055 1.721 -4.748 1.00 94.12 158 TRP A CA 1
ATOM 1287 C C . TRP A 1 158 ? -6.391 1.383 -4.088 1.00 94.12 158 TRP A C 1
ATOM 1289 O O . TRP A 1 158 ? -7.159 2.260 -3.695 1.00 94.12 158 TRP A O 1
ATOM 1299 N N . HIS A 1 159 ? -6.672 0.090 -3.978 1.00 88.94 159 HIS A N 1
ATOM 1300 C CA . HIS A 1 159 ? -7.863 -0.439 -3.327 1.00 88.94 159 HIS A CA 1
ATOM 1301 C C . HIS A 1 159 ? -7.604 -1.837 -2.760 1.00 88.94 159 HIS A C 1
ATOM 1303 O O . HIS A 1 159 ? -6.722 -2.558 -3.221 1.00 88.94 159 HIS A O 1
ATOM 1309 N N . CYS A 1 160 ? -8.396 -2.221 -1.764 1.00 83.00 160 CYS A N 1
ATOM 1310 C CA . CYS A 1 160 ? -8.277 -3.493 -1.067 1.00 83.00 160 CYS A CA 1
ATOM 1311 C C . CYS A 1 160 ? -9.380 -4.417 -1.576 1.00 83.00 160 CYS A C 1
ATOM 1313 O O . CYS A 1 160 ? -10.549 -4.023 -1.623 1.00 83.00 160 CYS A O 1
ATOM 1315 N N . PHE A 1 161 ? -9.012 -5.632 -1.964 1.00 67.31 161 PHE A N 1
ATOM 1316 C CA . PHE A 1 161 ? -9.948 -6.675 -2.355 1.00 67.31 161 PHE A CA 1
ATOM 1317 C C . PHE A 1 161 ? -10.172 -7.585 -1.138 1.00 67.31 161 PHE A C 1
ATOM 1319 O O . PHE A 1 161 ? -9.220 -8.208 -0.661 1.00 67.31 161 PHE A O 1
ATOM 1326 N N . PHE A 1 162 ? -11.426 -7.614 -0.663 1.00 55.66 162 PHE A N 1
ATOM 1327 C CA . PHE A 1 162 ? -11.918 -8.038 0.663 1.00 55.66 162 PHE A CA 1
ATOM 1328 C C . PHE A 1 162 ? -11.750 -6.964 1.766 1.00 55.66 162 PHE A C 1
ATOM 1330 O O . PHE A 1 162 ? -10.737 -6.279 1.835 1.00 55.66 162 PHE A O 1
ATOM 1337 N N . ASP A 1 163 ? -12.833 -6.728 2.515 1.00 55.06 163 ASP A N 1
ATOM 1338 C CA . ASP A 1 163 ? -13.039 -5.755 3.612 1.00 55.06 163 ASP A CA 1
ATOM 1339 C C . ASP A 1 163 ? -12.836 -4.246 3.344 1.00 55.06 163 ASP A C 1
ATOM 1341 O O . ASP A 1 163 ? -13.259 -3.420 4.151 1.00 55.06 163 ASP A O 1
ATOM 1345 N N . GLY A 1 164 ? -12.337 -3.853 2.168 1.00 52.47 164 GLY A N 1
ATOM 1346 C CA . GLY A 1 164 ? -12.203 -2.447 1.767 1.00 52.47 164 GLY A CA 1
ATOM 1347 C C . GLY A 1 164 ? -11.047 -1.724 2.475 1.00 52.47 164 GLY A C 1
ATOM 1348 O O . GLY A 1 164 ? -10.693 -2.018 3.612 1.00 52.47 164 GLY A O 1
ATOM 1349 N N . CYS A 1 165 ? -10.399 -0.780 1.783 1.00 55.06 165 CYS A N 1
ATOM 1350 C CA . CYS A 1 165 ? -9.319 -0.007 2.402 1.00 55.06 165 CYS A CA 1
ATOM 1351 C C . CYS A 1 165 ? -9.884 1.048 3.365 1.00 55.06 165 CYS A C 1
ATOM 1353 O O . CYS A 1 165 ? -10.953 1.609 3.081 1.00 55.06 165 CYS A O 1
ATOM 1355 N N . PRO A 1 166 ? -9.157 1.403 4.442 1.00 50.47 166 PRO A N 1
ATOM 1356 C CA . PRO A 1 166 ? -9.524 2.518 5.294 1.00 50.47 166 PRO A CA 1
ATOM 1357 C C . PRO A 1 166 ? -9.458 3.777 4.438 1.00 50.47 166 PRO A C 1
ATOM 1359 O O . PRO A 1 166 ? -8.395 4.153 3.950 1.00 50.47 166 PRO A O 1
ATOM 1362 N N . LYS A 1 167 ? -10.597 4.427 4.222 1.00 45.97 167 LYS A N 1
ATOM 1363 C CA . LYS A 1 167 ? -10.610 5.765 3.634 1.00 45.97 167 LYS A CA 1
ATOM 1364 C C . LYS A 1 167 ? -10.284 6.740 4.756 1.00 45.97 167 LYS A C 1
ATOM 1366 O O . LYS A 1 167 ? -10.959 6.702 5.787 1.00 45.97 167 LYS A O 1
ATOM 1371 N N . SER A 1 168 ? -9.271 7.589 4.584 1.00 41.59 168 SER A N 1
ATOM 1372 C CA . SER A 1 168 ? -9.060 8.691 5.524 1.00 41.59 168 SER A CA 1
ATOM 1373 C C . SER A 1 168 ? -10.330 9.539 5.589 1.00 41.59 168 SER A C 1
ATOM 1375 O O . SER A 1 168 ? -10.914 9.864 4.550 1.00 41.59 168 SER A O 1
ATOM 1377 N N . LYS A 1 169 ? -10.757 9.883 6.802 1.00 38.09 169 LYS A N 1
ATOM 1378 C CA . LYS A 1 169 ? -11.638 11.027 7.030 1.00 38.09 169 LYS A CA 1
ATOM 1379 C C . LYS A 1 169 ? -10.791 12.256 7.298 1.00 38.09 169 LYS A C 1
ATOM 1381 O O . LYS A 1 169 ? -9.767 12.088 7.996 1.00 38.09 169 LYS A O 1
#